Protein AF-U3CGK7-F1 (afdb_monomer_lite)

Radius of gyration: 13.7 Å; chains: 1; bounding box: 31×24×30 Å

Organism: NCBI:txid1219077

Sequence (74 aa):
MKSTKKYWNPLAEASGKEWECIEGSDGNLSQITLSEDSVSGDYTRLTRFKDGFYTKALGAKSHIYPEEIFVVIT

Foldseek 3Di:
DKDADDDDPCPDPVVVVQWAQDPPQVSQKTKDWGMADPVVRDTDMDMDGDPPDDCVVVPDDDDPDDDDDDDDDD

Secondary structure (DSSP, 8-state):
----PPP--TTSGGGGGGPEEPTTSTTSEEEEEEEE-TTT--EEEEEEE-TT---GGG-----SS-----PPP-

pLDDT: mean 91.46, std 4.78, range [73.06, 97.25]

Structure (mmCIF, N/CA/C/O backbone):
data_AF-U3CGK7-F1
#
_entry.id   AF-U3CGK7-F1
#
loop_
_atom_site.group_PDB
_atom_site.id
_atom_site.type_symbol
_atom_site.label_atom_id
_atom_site.label_alt_id
_atom_site.label_comp_id
_atom_site.label_asym_id
_atom_site.label_entity_id
_atom_site.label_seq_id
_atom_site.pdbx_PDB_ins_code
_atom_site.Cartn_x
_atom_site.Cartn_y
_atom_site.Cartn_z
_atom_site.occupancy
_atom_site.B_iso_or_equiv
_atom_site.auth_seq_id
_atom_site.auth_comp_id
_atom_site.auth_asym_id
_atom_site.auth_atom_id
_atom_site.pdbx_PDB_model_num
ATOM 1 N N . MET A 1 1 ? 15.143 15.054 -2.074 1.00 82.12 1 MET A N 1
ATOM 2 C CA . MET A 1 1 ? 15.171 14.754 -0.623 1.00 82.12 1 MET A CA 1
ATOM 3 C C . MET A 1 1 ? 13.976 13.871 -0.345 1.00 82.12 1 MET A C 1
ATOM 5 O O . MET A 1 1 ? 12.874 14.286 -0.683 1.00 82.12 1 MET A O 1
ATOM 9 N N . LYS A 1 2 ? 14.197 12.665 0.186 1.00 90.38 2 LYS A N 1
ATOM 10 C CA . LYS A 1 2 ? 13.129 11.693 0.440 1.00 90.38 2 LYS A CA 1
ATOM 11 C C . LYS A 1 2 ? 12.127 12.236 1.464 1.00 90.38 2 LYS A C 1
ATOM 13 O O . LYS A 1 2 ? 12.534 12.748 2.508 1.00 90.38 2 LYS A O 1
ATOM 18 N N . SER A 1 3 ? 10.838 12.126 1.163 1.00 95.75 3 SER A N 1
ATOM 19 C CA . SER A 1 3 ? 9.764 12.459 2.097 1.00 95.75 3 SER A CA 1
ATOM 20 C C . SER A 1 3 ? 9.502 11.297 3.054 1.00 95.75 3 SER A C 1
ATOM 22 O O . SER A 1 3 ? 9.767 10.137 2.733 1.00 95.75 3 SER A O 1
ATOM 24 N N . THR A 1 4 ? 8.967 11.592 4.237 1.00 94.94 4 THR A N 1
ATOM 25 C CA . THR A 1 4 ? 8.502 10.575 5.185 1.00 94.94 4 THR A CA 1
ATOM 26 C C . THR A 1 4 ? 7.256 11.064 5.914 1.00 94.94 4 THR A C 1
ATOM 28 O O . THR A 1 4 ? 7.142 12.238 6.277 1.00 94.94 4 THR A O 1
ATOM 31 N N . LYS A 1 5 ? 6.306 10.159 6.152 1.00 93.00 5 LYS A N 1
ATOM 32 C CA . LYS A 1 5 ? 5.194 10.388 7.077 1.00 93.00 5 LYS A CA 1
ATOM 33 C C . LYS A 1 5 ? 5.624 10.045 8.501 1.00 93.00 5 LYS A C 1
ATOM 35 O O . LYS A 1 5 ? 6.316 9.056 8.741 1.00 93.00 5 LYS A O 1
ATOM 40 N N . LYS A 1 6 ? 5.189 10.866 9.462 1.00 92.62 6 LYS A N 1
ATOM 41 C CA . LYS A 1 6 ? 5.310 10.540 10.889 1.00 92.62 6 LYS A CA 1
ATOM 42 C C . LYS A 1 6 ? 4.478 9.298 11.195 1.00 92.62 6 LYS A C 1
ATOM 44 O O . LYS A 1 6 ? 3.420 9.104 10.603 1.00 92.62 6 LYS A O 1
ATOM 49 N N . TYR A 1 7 ? 4.958 8.486 12.133 1.00 89.25 7 TYR A N 1
ATOM 50 C CA . TYR A 1 7 ? 4.250 7.283 12.551 1.00 89.25 7 TYR A CA 1
ATOM 51 C C . TYR A 1 7 ? 2.843 7.603 13.068 1.00 89.25 7 TYR A C 1
ATOM 53 O O . TYR A 1 7 ? 2.640 8.542 13.839 1.00 89.25 7 TYR A O 1
ATOM 61 N N . TRP A 1 8 ? 1.908 6.738 12.698 1.00 89.56 8 TRP A N 1
ATOM 62 C CA . TRP A 1 8 ? 0.600 6.585 13.317 1.00 89.56 8 TRP A CA 1
ATOM 63 C C . TRP A 1 8 ? 0.199 5.112 13.275 1.00 89.56 8 TRP A C 1
ATOM 65 O O . TRP A 1 8 ? 0.893 4.301 12.663 1.00 89.56 8 TRP A O 1
ATOM 75 N N . ASN A 1 9 ? -0.952 4.760 13.846 1.00 90.25 9 ASN A N 1
ATOM 76 C CA . ASN A 1 9 ? -1.527 3.432 13.653 1.00 90.25 9 ASN A CA 1
ATOM 77 C C . ASN A 1 9 ? -2.428 3.421 12.397 1.00 90.25 9 ASN A C 1
ATOM 79 O O . ASN A 1 9 ? -3.549 3.932 12.471 1.00 90.25 9 ASN A O 1
ATOM 83 N N . PRO A 1 10 ? -1.999 2.844 11.255 1.00 88.50 10 PRO A N 1
ATOM 84 C CA . PRO A 1 10 ? -2.803 2.832 10.029 1.00 88.50 10 PRO A CA 1
ATOM 85 C C . PRO A 1 10 ? -4.061 1.954 10.135 1.00 88.50 10 PRO A C 1
ATOM 87 O O . PRO A 1 10 ? -4.939 2.056 9.280 1.00 88.50 10 PRO A O 1
ATOM 90 N N . LEU A 1 11 ? -4.148 1.115 11.173 1.00 87.31 11 LEU A N 1
ATOM 91 C CA . LEU A 1 11 ? -5.257 0.195 11.425 1.00 87.31 11 LEU A CA 1
ATOM 92 C C . LEU A 1 11 ? -6.312 0.773 12.377 1.00 87.31 11 LEU A C 1
ATOM 94 O O . LEU A 1 11 ? -7.379 0.192 12.538 1.00 87.31 11 LEU A O 1
ATOM 98 N N . ALA A 1 12 ? -6.031 1.909 13.022 1.00 89.44 12 ALA A N 1
ATOM 99 C CA . ALA A 1 12 ? -7.009 2.570 13.876 1.00 89.44 12 ALA A CA 1
ATOM 100 C C . ALA A 1 12 ? -8.125 3.206 13.032 1.00 89.44 12 ALA A C 1
ATOM 102 O O . ALA A 1 12 ? -7.846 3.861 12.027 1.00 89.44 12 ALA A O 1
ATOM 103 N N . GLU A 1 13 ? -9.383 3.098 13.473 1.00 83.81 13 GLU A N 1
ATOM 104 C CA . GLU A 1 13 ? -10.531 3.697 12.767 1.00 83.81 13 GLU A CA 1
ATOM 105 C C . GLU A 1 13 ? -10.370 5.211 12.553 1.00 83.81 13 GLU A C 1
ATOM 107 O O . GLU A 1 13 ? -10.692 5.740 11.487 1.00 83.81 13 GLU A O 1
ATOM 112 N N . ALA A 1 14 ? -9.794 5.907 13.540 1.00 84.31 14 ALA A N 1
ATOM 113 C CA . ALA A 1 14 ? -9.534 7.345 13.486 1.00 84.31 14 ALA A CA 1
ATOM 114 C C . ALA A 1 14 ? -8.590 7.758 12.338 1.00 84.31 14 ALA A C 1
ATOM 116 O O . ALA A 1 14 ? -8.631 8.907 11.896 1.00 84.31 14 ALA A O 1
ATOM 117 N N . SER A 1 15 ? -7.782 6.827 11.821 1.00 83.12 15 SER A N 1
ATOM 118 C CA . SER A 1 15 ? -6.833 7.065 10.727 1.00 83.12 15 SER A CA 1
ATOM 119 C C . SER A 1 15 ? -7.495 7.068 9.345 1.00 83.12 15 SER A C 1
ATOM 121 O O . SER A 1 15 ? -6.827 7.320 8.346 1.00 83.12 15 SER A O 1
ATOM 123 N N . GLY A 1 16 ? -8.808 6.820 9.254 1.00 79.94 16 GLY A N 1
ATOM 124 C CA . GLY A 1 16 ? -9.534 6.724 7.985 1.00 79.94 16 GLY A CA 1
ATOM 125 C C . GLY A 1 16 ? -9.444 7.963 7.084 1.00 79.94 16 GLY A C 1
ATOM 126 O O . GLY A 1 16 ? -9.487 7.819 5.868 1.00 79.94 16 GLY A O 1
ATOM 127 N N . LYS A 1 17 ? -9.274 9.165 7.654 1.00 83.62 17 LYS A N 1
ATOM 128 C CA . LYS A 1 17 ? -9.239 10.438 6.898 1.00 83.62 17 LYS A CA 1
ATOM 129 C C . LYS A 1 17 ? -7.995 10.626 6.029 1.00 83.62 17 LYS A C 1
ATOM 131 O O . LYS A 1 17 ? -7.990 11.487 5.161 1.00 83.62 17 LYS A O 1
ATOM 136 N N . GLU A 1 18 ? -6.953 9.857 6.296 1.00 88.12 18 GLU A N 1
ATOM 137 C CA . GLU A 1 18 ? -5.646 10.001 5.656 1.00 88.12 18 GLU A CA 1
ATOM 138 C C . GLU A 1 18 ? -5.472 9.091 4.439 1.00 88.12 18 GLU A C 1
ATOM 140 O O . GLU A 1 18 ? -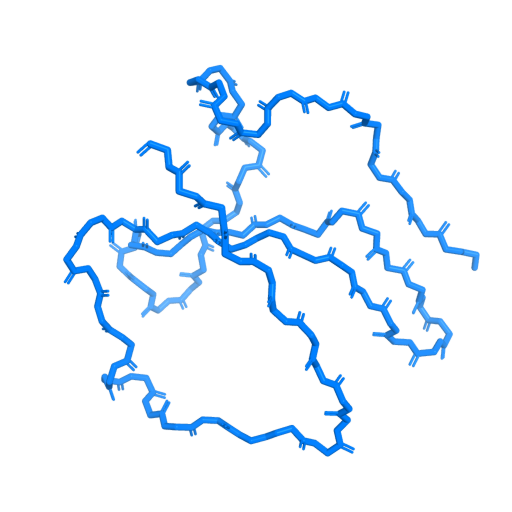4.483 9.180 3.714 1.00 88.12 18 GLU A O 1
ATOM 145 N N . TRP A 1 19 ? -6.425 8.182 4.246 1.00 93.56 19 TRP A N 1
ATOM 146 C CA . TRP A 1 19 ? -6.452 7.265 3.127 1.00 93.56 19 TRP A CA 1
ATOM 147 C C . TRP A 1 19 ? -7.096 7.930 1.916 1.00 93.56 19 TRP A C 1
ATOM 149 O O . TRP A 1 19 ? -8.210 8.449 1.982 1.00 93.56 19 TRP A O 1
ATOM 159 N N . GLU A 1 20 ? -6.417 7.841 0.784 1.00 95.44 20 GLU A N 1
ATOM 160 C CA . GLU A 1 20 ? -6.901 8.333 -0.498 1.00 95.44 20 GLU A CA 1
ATOM 161 C C . GLU A 1 20 ? -7.615 7.199 -1.230 1.00 95.44 20 GLU A C 1
ATOM 163 O O . GLU A 1 20 ? -7.050 6.121 -1.410 1.00 95.44 20 GLU A O 1
ATOM 168 N N . CYS A 1 21 ? -8.859 7.410 -1.661 1.00 95.19 21 CYS A N 1
ATOM 169 C CA . CYS A 1 21 ? -9.555 6.438 -2.503 1.00 95.19 21 CYS A CA 1
ATOM 170 C C . CYS A 1 21 ? -8.845 6.314 -3.862 1.00 95.19 21 CYS A C 1
ATOM 172 O O . CYS A 1 21 ? -8.533 7.329 -4.485 1.00 95.19 21 CYS A O 1
ATOM 174 N N . ILE A 1 22 ? -8.616 5.087 -4.338 1.00 93.44 22 ILE A N 1
ATOM 175 C CA . ILE A 1 22 ? -8.060 4.870 -5.679 1.00 93.44 22 ILE A CA 1
ATOM 176 C C . ILE A 1 22 ? -9.181 5.028 -6.707 1.00 93.44 22 ILE A C 1
ATOM 178 O O . ILE A 1 22 ? -10.215 4.357 -6.627 1.00 93.44 22 ILE A O 1
ATOM 182 N N . GLU A 1 23 ? -8.966 5.896 -7.692 1.00 91.06 23 GLU A N 1
ATOM 183 C CA . GLU A 1 23 ? -9.901 6.114 -8.794 1.00 91.06 23 GLU A CA 1
ATOM 184 C C . GLU A 1 23 ? -10.174 4.815 -9.575 1.00 91.06 23 GLU A C 1
ATOM 186 O O . GLU A 1 23 ? -9.284 3.987 -9.776 1.00 91.06 23 GLU A O 1
ATOM 191 N N . GLY A 1 24 ? -11.428 4.608 -9.985 1.00 88.75 24 GLY A N 1
ATOM 192 C CA . GLY A 1 24 ? -11.851 3.394 -10.691 1.00 88.75 24 GLY A CA 1
ATOM 193 C C . GLY A 1 24 ? -11.979 2.144 -9.810 1.00 88.75 24 GLY A C 1
ATOM 194 O O . GLY A 1 24 ? -12.176 1.054 -10.338 1.00 88.75 24 GLY A O 1
ATOM 195 N N . SER A 1 25 ? -11.873 2.275 -8.481 1.00 91.44 25 SER A N 1
ATOM 196 C CA . SER A 1 25 ? -12.056 1.157 -7.540 1.00 91.44 25 SER A CA 1
ATOM 197 C C . SER A 1 25 ? -13.450 1.066 -6.909 1.00 91.44 25 SER A C 1
ATOM 199 O O . SER A 1 25 ? -13.669 0.215 -6.047 1.00 91.44 25 SER A O 1
ATOM 201 N N . ASP A 1 26 ? -14.373 1.964 -7.261 1.00 90.75 26 ASP A N 1
ATOM 202 C CA . ASP A 1 26 ? -15.699 2.091 -6.634 1.00 90.75 26 ASP A CA 1
ATOM 203 C C . ASP A 1 26 ? -15.643 2.188 -5.095 1.00 90.75 26 ASP A C 1
ATOM 205 O O . ASP A 1 26 ? -16.498 1.684 -4.367 1.00 90.75 26 ASP A O 1
ATOM 209 N N . GLY A 1 27 ? -14.587 2.820 -4.570 1.00 92.56 27 GLY A N 1
ATOM 210 C CA . GLY A 1 27 ? -14.381 2.970 -3.130 1.00 92.56 27 GLY A CA 1
ATOM 211 C C . GLY A 1 27 ? -13.920 1.699 -2.417 1.00 92.56 27 GLY A C 1
ATOM 212 O O . GLY A 1 27 ? -14.029 1.631 -1.188 1.00 92.56 27 GLY A O 1
ATOM 213 N N . ASN A 1 28 ? -13.453 0.682 -3.146 1.00 94.06 28 ASN A N 1
ATOM 214 C CA . ASN A 1 28 ? -12.973 -0.579 -2.574 1.00 94.06 28 ASN A CA 1
ATOM 215 C C . ASN A 1 28 ? -11.469 -0.617 -2.331 1.00 94.06 28 ASN A C 1
ATOM 217 O O . ASN A 1 28 ? -11.008 -1.437 -1.536 1.00 94.06 28 ASN A O 1
ATOM 221 N N . LEU A 1 29 ? -10.720 0.273 -2.979 1.00 94.44 29 LEU A N 1
ATOM 222 C CA . LEU A 1 29 ? -9.299 0.442 -2.734 1.00 94.44 29 LEU A CA 1
ATOM 223 C C . LEU A 1 29 ? -9.026 1.834 -2.194 1.00 94.44 29 LEU A C 1
ATOM 225 O O . LEU A 1 29 ? -9.527 2.835 -2.709 1.00 94.44 29 LEU A O 1
ATOM 229 N N . SER A 1 30 ? -8.166 1.895 -1.190 1.00 95.25 30 SER A N 1
ATOM 230 C CA . SER A 1 30 ? -7.584 3.146 -0.736 1.00 95.25 30 SER A CA 1
ATOM 231 C C . SER A 1 30 ? -6.085 2.996 -0.544 1.00 95.25 30 SER A C 1
ATOM 233 O O . SER A 1 30 ? -5.592 1.897 -0.299 1.00 95.25 30 SER A O 1
ATOM 235 N N . GLN A 1 31 ? -5.346 4.090 -0.640 1.00 96.25 3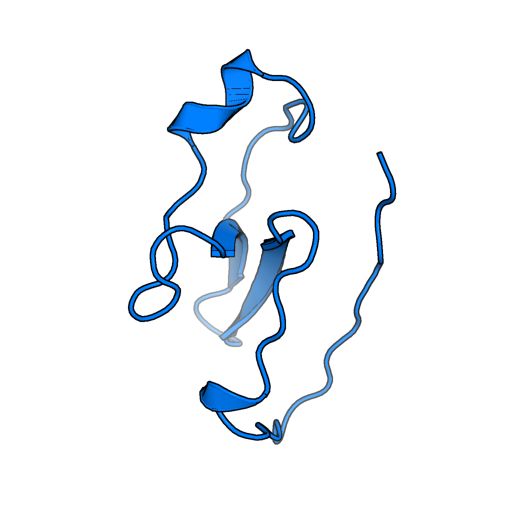1 GLN A N 1
ATOM 236 C CA . GLN A 1 31 ? -3.896 4.087 -0.538 1.00 96.25 31 GLN A CA 1
ATOM 237 C C . GLN A 1 31 ? -3.375 5.241 0.304 1.00 96.25 31 GLN A C 1
ATOM 239 O O . GLN A 1 31 ? -4.069 6.227 0.541 1.00 96.25 31 GLN A O 1
ATOM 244 N N . ILE A 1 32 ? -2.118 5.116 0.711 1.00 95.38 32 ILE A N 1
ATOM 245 C CA . ILE A 1 32 ? -1.347 6.227 1.245 1.00 95.38 32 ILE A CA 1
ATOM 246 C C . ILE A 1 32 ? 0.148 6.031 0.990 1.00 95.38 32 ILE A C 1
ATOM 248 O O . ILE A 1 32 ? 0.715 4.981 1.299 1.00 95.38 32 ILE A O 1
ATOM 252 N N . THR A 1 33 ? 0.809 7.057 0.453 1.00 95.44 33 THR A N 1
ATOM 253 C CA . THR A 1 33 ? 2.273 7.081 0.326 1.00 95.44 33 THR A CA 1
ATOM 254 C C . THR A 1 33 ? 2.904 7.428 1.677 1.00 95.44 33 THR A C 1
ATOM 256 O O . THR A 1 33 ? 2.636 8.487 2.245 1.00 95.44 33 THR A O 1
ATOM 259 N N . LEU A 1 34 ? 3.740 6.532 2.204 1.00 95.50 34 LEU A N 1
ATOM 260 C CA . LEU A 1 34 ? 4.470 6.713 3.465 1.00 95.50 34 LEU A CA 1
ATOM 261 C C . LEU A 1 34 ? 5.793 7.451 3.271 1.00 95.50 34 LEU A C 1
ATOM 263 O O . LEU A 1 34 ? 6.219 8.205 4.143 1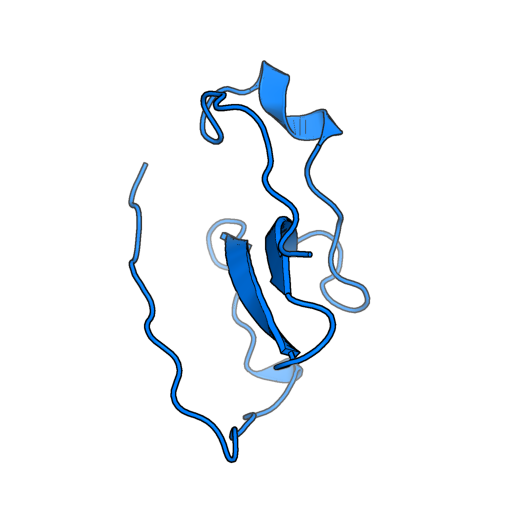.00 95.50 34 LEU A O 1
ATOM 267 N N . SER A 1 35 ? 6.451 7.212 2.143 1.00 96.38 35 SER A N 1
ATOM 268 C CA . SER A 1 35 ? 7.684 7.888 1.755 1.00 96.38 35 SER A CA 1
ATOM 269 C C . SER A 1 35 ? 7.849 7.829 0.251 1.00 96.38 35 SER A C 1
ATOM 271 O O . SER A 1 35 ? 7.497 6.814 -0.347 1.00 96.38 35 SER A O 1
ATOM 273 N N . GLU A 1 36 ? 8.441 8.862 -0.327 1.00 97.00 36 GLU A N 1
ATOM 274 C CA . GLU A 1 36 ? 8.800 8.921 -1.743 1.00 97.00 36 GLU A CA 1
ATOM 275 C C . GLU A 1 36 ? 10.123 9.669 -1.921 1.00 97.00 36 GLU A C 1
ATOM 277 O O . GLU A 1 36 ? 10.399 10.645 -1.215 1.00 97.00 36 GLU A O 1
ATOM 282 N N . ASP A 1 37 ? 10.952 9.210 -2.851 1.00 96.88 37 ASP A N 1
ATOM 283 C CA . ASP A 1 37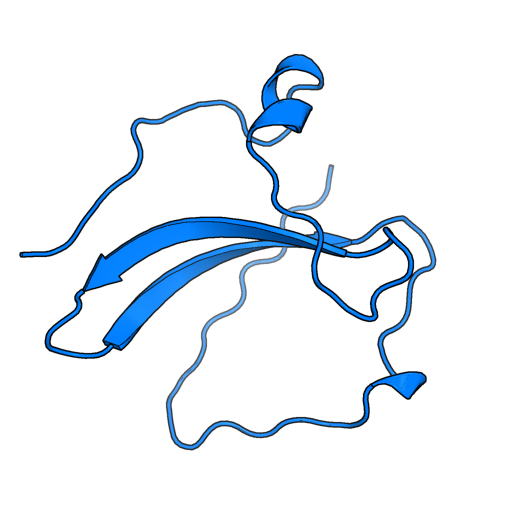 ? 12.097 9.953 -3.363 1.00 96.88 37 ASP A CA 1
ATOM 284 C C . ASP A 1 37 ? 11.803 10.397 -4.797 1.00 96.88 37 ASP A C 1
ATOM 286 O O . ASP A 1 37 ? 11.715 9.584 -5.714 1.00 96.88 37 ASP A O 1
ATOM 290 N N . SER A 1 38 ? 11.660 11.705 -5.002 1.00 93.44 38 SER A N 1
ATOM 291 C CA . SER A 1 38 ? 11.347 12.271 -6.315 1.00 93.44 38 SER A CA 1
ATOM 292 C C . SER A 1 38 ? 12.485 12.161 -7.334 1.00 93.44 38 SER A C 1
ATOM 294 O O . SER A 1 38 ? 12.251 12.410 -8.514 1.00 93.44 38 SER A O 1
ATOM 296 N N . VAL A 1 39 ? 13.706 11.815 -6.905 1.00 95.50 39 VAL A N 1
ATOM 297 C CA . VAL A 1 39 ? 14.861 11.663 -7.801 1.00 95.50 39 VAL A CA 1
ATOM 298 C C . VAL A 1 39 ? 14.926 10.252 -8.380 1.00 95.50 39 VAL A C 1
ATOM 300 O O . VAL A 1 39 ? 15.060 10.112 -9.593 1.00 95.50 39 VAL A O 1
ATOM 303 N N . SER A 1 40 ? 14.834 9.214 -7.542 1.00 94.62 40 SER A N 1
ATOM 304 C CA . SER A 1 40 ? 14.855 7.819 -8.012 1.00 94.62 40 SER A CA 1
ATOM 305 C C . SER A 1 40 ? 13.478 7.309 -8.441 1.00 94.62 40 SER A C 1
ATOM 307 O O . SER A 1 40 ? 13.395 6.409 -9.271 1.00 94.62 40 SER A O 1
ATOM 309 N N . GLY A 1 41 ? 12.402 7.887 -7.900 1.00 93.38 41 GLY A N 1
ATOM 310 C CA . GLY A 1 41 ? 11.038 7.382 -8.045 1.00 93.38 41 GLY A CA 1
ATOM 311 C C . GLY A 1 41 ? 10.673 6.301 -7.026 1.00 93.38 41 GLY A C 1
ATOM 312 O O . GLY A 1 41 ? 9.553 5.794 -7.077 1.00 93.38 41 GLY A O 1
ATOM 313 N N . ASP A 1 42 ? 11.571 5.955 -6.097 1.00 95.88 42 ASP A N 1
ATOM 314 C CA . ASP A 1 42 ? 11.293 4.958 -5.064 1.00 95.88 42 ASP A CA 1
ATOM 315 C C . ASP A 1 42 ? 10.209 5.452 -4.114 1.00 95.88 42 ASP A C 1
ATOM 317 O O . ASP A 1 42 ? 10.239 6.592 -3.638 1.00 95.88 42 ASP A O 1
ATOM 321 N N . TYR A 1 43 ? 9.284 4.569 -3.757 1.00 96.88 43 TYR A N 1
ATOM 322 C CA . TYR A 1 43 ? 8.259 4.888 -2.780 1.00 96.88 43 TYR A CA 1
ATOM 323 C C . TYR A 1 43 ? 7.874 3.678 -1.940 1.00 96.88 43 TYR A C 1
ATOM 325 O O . TYR A 1 43 ? 8.076 2.523 -2.302 1.00 96.88 43 TYR A O 1
ATOM 333 N N . THR A 1 44 ? 7.291 3.969 -0.785 1.00 96.81 44 THR A N 1
ATOM 334 C CA . THR A 1 44 ? 6.650 2.977 0.073 1.00 96.81 44 THR A CA 1
ATOM 335 C C . THR A 1 44 ? 5.214 3.416 0.268 1.00 96.81 44 THR A C 1
ATOM 337 O O . THR A 1 44 ? 4.953 4.559 0.654 1.00 96.81 44 THR A O 1
ATOM 340 N N . ARG A 1 45 ? 4.275 2.516 -0.006 1.00 96.62 45 ARG A N 1
ATOM 341 C CA . ARG A 1 45 ? 2.841 2.787 0.044 1.00 96.62 45 ARG A CA 1
ATOM 342 C C . ARG A 1 45 ? 2.134 1.666 0.779 1.00 96.62 45 ARG A C 1
ATOM 344 O O . ARG A 1 45 ? 2.483 0.502 0.625 1.00 96.62 45 ARG A O 1
ATOM 351 N N . LEU A 1 46 ? 1.123 2.036 1.554 1.00 96.19 46 LEU A N 1
ATOM 352 C CA . LEU A 1 46 ? 0.122 1.082 2.006 1.00 96.19 46 LEU A CA 1
ATOM 353 C C . LEU A 1 46 ? -1.066 1.156 1.058 1.00 96.19 46 LEU A C 1
ATOM 355 O O . LEU A 1 46 ? -1.529 2.249 0.728 1.00 96.19 46 LEU A O 1
ATOM 359 N N . THR A 1 47 ? -1.574 -0.008 0.674 1.00 95.00 47 THR A N 1
ATOM 360 C CA . THR A 1 47 ? -2.818 -0.144 -0.081 1.00 95.00 47 THR A CA 1
ATOM 361 C C . THR A 1 47 ? -3.767 -0.999 0.738 1.00 95.00 47 THR A C 1
ATOM 363 O O . THR A 1 47 ? -3.414 -2.098 1.163 1.00 95.00 47 THR A O 1
ATOM 366 N N . ARG A 1 48 ? -4.971 -0.485 0.980 1.00 93.88 48 ARG A N 1
ATOM 367 C CA . ARG A 1 48 ? -6.026 -1.171 1.716 1.00 93.88 48 ARG A CA 1
ATOM 368 C C . ARG A 1 48 ? -7.077 -1.673 0.745 1.00 93.88 48 ARG A C 1
ATOM 370 O O . ARG A 1 48 ? -7.572 -0.919 -0.091 1.00 93.88 48 ARG A O 1
ATOM 377 N N . PHE A 1 49 ? -7.439 -2.934 0.922 1.00 93.06 49 PHE A N 1
ATOM 378 C CA . PHE A 1 49 ? -8.500 -3.598 0.187 1.00 93.06 49 PHE A CA 1
ATOM 379 C C . PHE A 1 49 ? -9.710 -3.734 1.108 1.00 93.06 49 PHE A C 1
ATOM 381 O O . PHE A 1 49 ? -9.562 -4.113 2.272 1.00 93.06 49 PHE A O 1
ATOM 388 N N . LYS A 1 50 ? -10.905 -3.409 0.610 1.00 92.00 50 LYS A N 1
ATOM 389 C CA . LYS A 1 50 ? -12.136 -3.881 1.247 1.00 92.00 50 LYS A CA 1
ATOM 390 C C . LYS A 1 50 ? -12.249 -5.391 1.073 1.00 92.00 50 LYS A C 1
ATOM 392 O O . LYS A 1 50 ? -11.814 -5.937 0.058 1.00 92.00 50 LYS A O 1
ATOM 397 N N . ASP A 1 51 ? -12.849 -6.033 2.068 1.00 90.31 51 ASP A N 1
ATOM 398 C CA . ASP A 1 51 ? -13.098 -7.468 2.037 1.00 90.31 51 ASP A CA 1
ATOM 399 C C . ASP A 1 51 ? -13.845 -7.884 0.756 1.00 90.31 51 ASP A C 1
ATOM 401 O O . ASP A 1 51 ? -14.708 -7.159 0.253 1.00 90.31 51 ASP A O 1
ATOM 405 N N . GLY A 1 52 ? -13.454 -9.029 0.199 1.00 88.94 52 GLY A N 1
ATOM 406 C CA . GLY A 1 52 ? -14.017 -9.587 -1.033 1.00 88.94 52 GLY A CA 1
ATOM 407 C C . GLY A 1 52 ? -13.692 -8.839 -2.335 1.00 88.94 52 GLY A C 1
ATOM 408 O O . GLY A 1 52 ? -14.091 -9.307 -3.405 1.00 88.94 52 GLY A O 1
ATOM 409 N N . PHE A 1 53 ? -12.974 -7.709 -2.303 1.00 91.44 53 PHE A N 1
ATOM 410 C CA . PHE A 1 53 ? -12.646 -6.982 -3.529 1.00 91.44 53 PHE A CA 1
ATOM 411 C C . PHE A 1 53 ? -11.546 -7.678 -4.338 1.00 91.44 53 PHE A C 1
ATOM 413 O O . PHE A 1 53 ? -10.515 -8.091 -3.807 1.00 91.44 53 PHE A O 1
ATOM 420 N N . TYR A 1 54 ? -11.744 -7.754 -5.654 1.00 88.25 54 TYR A N 1
ATOM 421 C CA . TYR A 1 54 ? -10.803 -8.359 -6.589 1.00 88.25 54 TYR A CA 1
ATOM 422 C C . TYR A 1 54 ? -10.526 -7.413 -7.759 1.00 88.25 54 TYR A C 1
ATOM 424 O O . TYR A 1 54 ? -11.427 -6.820 -8.347 1.00 88.25 54 TYR A O 1
ATOM 432 N N . THR A 1 55 ? -9.261 -7.301 -8.155 1.00 87.56 55 THR A N 1
ATOM 433 C CA . THR A 1 55 ? -8.812 -6.338 -9.175 1.00 87.56 55 THR A CA 1
ATOM 434 C C . THR A 1 55 ? -8.823 -6.896 -10.596 1.00 87.56 55 THR A C 1
ATOM 436 O O . THR A 1 55 ? -8.338 -6.242 -11.512 1.00 87.56 55 THR A O 1
ATOM 439 N N . LYS A 1 56 ? -9.403 -8.084 -10.826 1.00 86.69 56 LYS A N 1
ATOM 440 C CA . LYS A 1 56 ? -9.410 -8.747 -12.146 1.00 86.69 56 LYS A CA 1
ATOM 441 C C . LYS A 1 56 ? -9.953 -7.847 -13.263 1.00 86.69 56 LYS A C 1
ATOM 443 O O . LYS A 1 56 ? -9.417 -7.873 -14.366 1.00 86.69 56 LYS A O 1
ATOM 448 N N . ALA A 1 57 ? -10.981 -7.046 -12.974 1.00 82.69 57 ALA A N 1
ATOM 449 C CA . ALA A 1 57 ? -11.564 -6.107 -13.933 1.00 82.69 57 ALA A CA 1
ATOM 450 C C . ALA A 1 57 ? -10.598 -4.979 -14.352 1.00 82.69 57 ALA A C 1
ATOM 452 O O . ALA A 1 57 ? -10.739 -4.437 -15.442 1.00 82.69 57 ALA A O 1
ATOM 453 N N . LEU A 1 58 ? -9.595 -4.662 -13.524 1.00 83.50 58 LEU A N 1
ATOM 454 C CA . LEU A 1 58 ? -8.572 -3.648 -13.808 1.00 83.50 58 LEU A CA 1
ATOM 455 C C . LEU A 1 58 ? -7.446 -4.171 -14.718 1.00 83.50 58 LEU A C 1
ATOM 457 O O . LEU A 1 58 ? -6.599 -3.392 -15.154 1.00 83.50 58 LEU A O 1
ATOM 461 N N . GLY A 1 59 ? -7.437 -5.476 -15.010 1.00 87.50 59 GLY A N 1
ATOM 462 C CA . GLY A 1 59 ? -6.406 -6.128 -15.809 1.00 87.50 59 GLY A CA 1
ATOM 463 C C . GLY A 1 59 ? -5.098 -6.364 -15.050 1.00 87.50 59 GLY A C 1
ATOM 464 O O . GLY A 1 59 ? -4.857 -5.835 -13.965 1.00 87.50 59 GLY A O 1
ATOM 465 N N . ALA A 1 60 ? -4.240 -7.202 -15.632 1.00 89.25 60 ALA A N 1
ATOM 466 C CA . ALA A 1 60 ? -2.907 -7.445 -15.098 1.00 89.25 60 ALA A CA 1
ATOM 467 C C . ALA A 1 60 ? -1.987 -6.251 -15.391 1.00 89.25 60 ALA A C 1
ATOM 469 O O . ALA A 1 60 ? -2.031 -5.671 -16.477 1.00 89.25 60 ALA A O 1
ATOM 470 N N . LYS A 1 61 ? -1.121 -5.921 -14.432 1.00 88.56 61 LYS A N 1
ATOM 471 C CA . LYS A 1 61 ? -0.040 -4.946 -14.597 1.00 88.56 61 LYS A CA 1
ATOM 472 C C . LYS A 1 61 ? 1.304 -5.642 -14.416 1.00 88.56 61 LYS A C 1
ATOM 474 O O . LYS A 1 61 ? 1.402 -6.631 -13.695 1.00 88.56 61 LYS A O 1
ATOM 479 N N . SER A 1 62 ? 2.319 -5.133 -15.101 1.00 92.12 62 SER A N 1
ATOM 480 C CA . SER A 1 62 ? 3.704 -5.581 -14.979 1.00 92.12 62 SER A CA 1
ATOM 481 C C . SER A 1 62 ? 4.595 -4.354 -14.836 1.00 92.12 62 SER A C 1
ATOM 483 O O . SER A 1 62 ? 4.339 -3.322 -15.462 1.00 92.12 62 SER A O 1
ATOM 485 N N . HIS A 1 63 ? 5.614 -4.469 -13.992 1.00 90.44 63 HIS A N 1
ATOM 486 C CA . HIS A 1 63 ? 6.555 -3.401 -13.695 1.00 90.44 63 HIS A CA 1
ATOM 487 C C . HIS A 1 63 ? 7.923 -3.738 -14.294 1.00 90.44 63 HIS A C 1
ATOM 489 O O . HIS A 1 63 ? 8.352 -4.889 -14.274 1.00 90.44 63 HIS A O 1
ATOM 495 N N . ILE A 1 64 ? 8.620 -2.721 -14.811 1.00 95.06 64 ILE A N 1
ATOM 496 C CA . ILE A 1 64 ? 10.026 -2.829 -15.250 1.00 95.06 64 ILE A CA 1
ATOM 497 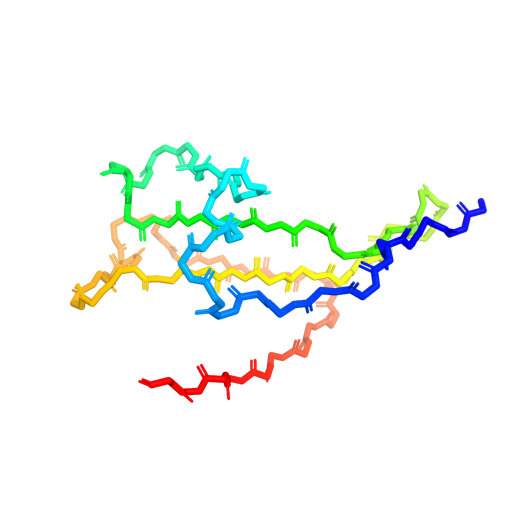C C . ILE A 1 64 ? 11.016 -2.624 -14.091 1.00 95.06 64 ILE A C 1
ATOM 499 O O . ILE A 1 64 ? 12.218 -2.501 -14.309 1.00 95.06 64 ILE A O 1
ATOM 503 N N . TYR A 1 65 ? 10.498 -2.534 -12.868 1.00 93.44 65 TYR A N 1
ATOM 504 C CA . TYR A 1 65 ? 11.223 -2.287 -11.631 1.00 93.44 65 TYR A CA 1
ATOM 505 C C . TYR A 1 65 ? 10.849 -3.353 -10.593 1.00 93.44 65 TYR A C 1
ATOM 507 O O . TYR A 1 65 ? 9.754 -3.919 -10.677 1.00 93.44 65 TYR A O 1
ATOM 515 N N . PRO A 1 66 ? 11.738 -3.650 -9.632 1.00 94.62 66 PRO A N 1
ATOM 516 C CA . PRO A 1 66 ? 11.419 -4.565 -8.547 1.00 94.62 66 PRO A CA 1
ATOM 517 C C . PRO A 1 66 ? 10.356 -3.963 -7.623 1.00 94.62 66 PRO A C 1
ATOM 519 O O . PRO A 1 66 ? 10.337 -2.759 -7.376 1.00 94.62 66 PRO A O 1
ATOM 522 N N . GLU A 1 67 ? 9.498 -4.820 -7.084 1.00 95.88 67 GLU A N 1
ATOM 523 C CA . GLU A 1 67 ? 8.507 -4.467 -6.073 1.00 95.88 67 GLU A CA 1
ATOM 524 C C . GLU A 1 67 ? 8.524 -5.534 -4.976 1.00 95.88 67 GLU A C 1
ATOM 526 O O . GLU A 1 67 ? 8.580 -6.732 -5.261 1.00 95.88 67 GLU A O 1
ATOM 531 N N . GLU A 1 68 ? 8.470 -5.093 -3.721 1.00 97.25 68 GLU A N 1
ATOM 532 C CA . GLU A 1 68 ? 8.318 -5.963 -2.559 1.00 97.25 68 GLU A CA 1
ATOM 533 C C . GLU A 1 68 ? 6.965 -5.692 -1.906 1.00 97.25 68 GLU A C 1
ATOM 535 O O . GLU A 1 68 ? 6.607 -4.544 -1.637 1.00 97.25 68 GLU A O 1
ATOM 540 N N . ILE A 1 69 ? 6.215 -6.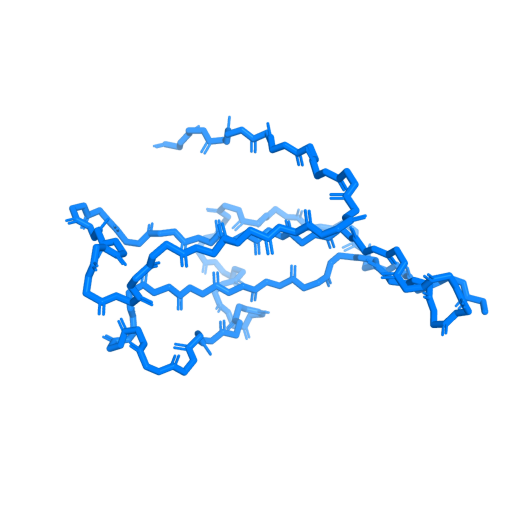758 -1.624 1.00 95.69 69 ILE A N 1
ATOM 541 C CA . ILE A 1 69 ? 4.895 -6.672 -0.999 1.00 95.69 69 ILE A CA 1
ATOM 542 C C . ILE A 1 69 ? 4.934 -7.364 0.358 1.00 95.69 69 ILE A C 1
ATOM 544 O O . ILE A 1 69 ? 5.271 -8.543 0.462 1.00 95.69 69 ILE A O 1
ATOM 548 N N . PHE A 1 70 ? 4.518 -6.638 1.394 1.00 96.38 70 PHE A N 1
ATOM 549 C CA . PHE A 1 70 ? 4.281 -7.186 2.724 1.00 96.38 70 PHE A CA 1
ATOM 550 C C . PHE A 1 70 ? 2.790 -7.123 3.054 1.00 96.38 70 PHE A C 1
ATOM 552 O O . PHE A 1 70 ? 2.195 -6.045 3.091 1.00 96.38 70 PHE A O 1
ATOM 559 N N . VAL A 1 71 ? 2.180 -8.286 3.288 1.00 94.06 71 VAL A N 1
ATOM 560 C CA . VAL A 1 71 ? 0.750 -8.388 3.598 1.00 94.06 71 VAL A CA 1
ATOM 561 C C . VAL A 1 71 ? 0.547 -8.292 5.106 1.00 94.06 71 VAL A C 1
ATOM 563 O O . VAL A 1 71 ? 1.032 -9.132 5.862 1.00 94.06 71 VAL A O 1
ATOM 566 N N . VAL A 1 72 ? -0.207 -7.280 5.532 1.00 91.50 72 VAL A N 1
ATOM 567 C CA . VAL A 1 72 ? -0.639 -7.100 6.923 1.00 91.50 72 VAL A CA 1
ATOM 568 C C . VAL A 1 72 ? -2.083 -7.573 7.042 1.00 91.50 72 VAL A C 1
ATOM 570 O O . VAL A 1 72 ? -2.953 -7.069 6.336 1.00 91.50 72 VAL A O 1
ATOM 573 N N . ILE A 1 73 ? -2.330 -8.537 7.929 1.00 85.62 73 ILE A N 1
ATOM 574 C CA . ILE A 1 73 ? -3.667 -9.074 8.209 1.00 85.62 73 ILE A CA 1
ATOM 575 C C . ILE A 1 73 ? -4.151 -8.467 9.526 1.00 85.62 73 ILE A C 1
ATOM 577 O O . ILE A 1 73 ? -3.385 -8.403 10.491 1.00 85.62 73 ILE A O 1
ATOM 581 N N . THR A 1 74 ? -5.398 -8.003 9.543 1.00 73.06 74 THR A N 1
ATOM 582 C CA . THR A 1 74 ? -6.052 -7.348 10.684 1.00 73.06 74 THR A CA 1
ATOM 583 C C . THR A 1 74 ? -7.287 -8.092 11.125 1.00 73.06 74 THR A C 1
ATOM 585 O O . THR A 1 74 ? -8.005 -8.554 10.210 1.00 73.06 74 THR A O 1
#